Protein AF-A0A9E7PQW8-F1 (afdb_monomer)

Organism: NCBI:txid33865

Solvent-accessible surface area (backbone atoms only — not comparable to full-atom values): 3046 Å² total; per-residue (Å²): 100,82,45,47,46,69,40,62,82,38,50,42,36,32,29,28,76,85,82,63,50,75,48,73,38,86,40,51,82,45,50,38,65,59,37,95,87,75,65,45,45,50,32,29,61,67,63,76,75,84,126

Structure (mmCIF, N/CA/C/O backbone):
data_AF-A0A9E7PQW8-F1
#
_entry.id   AF-A0A9E7PQW8-F1
#
loop_
_atom_site.group_PDB
_atom_site.id
_atom_site.type_symbol
_atom_site.label_atom_id
_atom_site.label_alt_id
_atom_site.label_comp_id
_atom_site.label_asym_id
_atom_site.label_entity_id
_atom_site.label_seq_id
_atom_site.pdbx_PDB_ins_code
_atom_site.Cartn_x
_atom_site.Cartn_y
_atom_site.Cartn_z
_atom_site.occupancy
_atom_site.B_iso_or_equiv
_atom_site.auth_seq_id
_atom_site.auth_comp_id
_atom_site.auth_asym_id
_atom_site.auth_atom_id
_atom_site.pdbx_PDB_model_num
ATOM 1 N N . MET A 1 1 ? 11.908 -5.032 -1.349 1.00 75.12 1 MET A N 1
ATOM 2 C CA . MET A 1 1 ? 11.289 -6.311 -0.918 1.00 75.12 1 MET A CA 1
ATOM 3 C C . MET A 1 1 ? 9.788 -6.257 -1.206 1.00 75.12 1 MET A C 1
ATOM 5 O O . MET A 1 1 ? 9.255 -5.154 -1.307 1.00 75.12 1 MET A O 1
ATOM 9 N N . LYS A 1 2 ? 9.134 -7.402 -1.448 1.00 86.31 2 LYS A N 1
ATOM 10 C CA . LYS A 1 2 ? 7.690 -7.474 -1.752 1.00 86.31 2 LYS A CA 1
ATOM 11 C C . LYS A 1 2 ? 6.944 -7.779 -0.451 1.00 86.31 2 LYS A C 1
ATOM 13 O O . LYS A 1 2 ? 7.354 -8.701 0.241 1.00 86.31 2 LYS A O 1
ATOM 18 N N . HIS A 1 3 ? 5.878 -7.047 -0.160 1.00 90.75 3 HIS A N 1
ATOM 19 C CA . HIS A 1 3 ? 5.071 -7.189 1.051 1.00 90.75 3 HIS A CA 1
ATOM 20 C C . HIS A 1 3 ? 3.602 -7.398 0.699 1.00 90.75 3 HIS A C 1
ATOM 22 O O . HIS A 1 3 ? 3.157 -6.998 -0.385 1.00 90.75 3 HIS A O 1
ATOM 28 N N . SER A 1 4 ? 2.859 -8.014 1.617 1.00 91.44 4 SER A N 1
ATOM 29 C CA . SER A 1 4 ? 1.431 -8.279 1.444 1.00 91.44 4 SER A CA 1
ATOM 30 C C . SER A 1 4 ? 0.576 -7.534 2.469 1.00 91.44 4 SER A C 1
ATOM 32 O O . SER A 1 4 ? 1.033 -7.223 3.566 1.00 91.44 4 SER A O 1
ATOM 34 N N . THR A 1 5 ? -0.677 -7.252 2.116 1.00 90.19 5 THR A N 1
ATOM 35 C CA . THR A 1 5 ? -1.674 -6.693 3.042 1.00 90.19 5 THR A CA 1
ATOM 36 C C . THR A 1 5 ? -1.794 -7.542 4.308 1.00 90.19 5 THR A C 1
ATOM 38 O O . THR A 1 5 ? -1.813 -8.770 4.241 1.00 9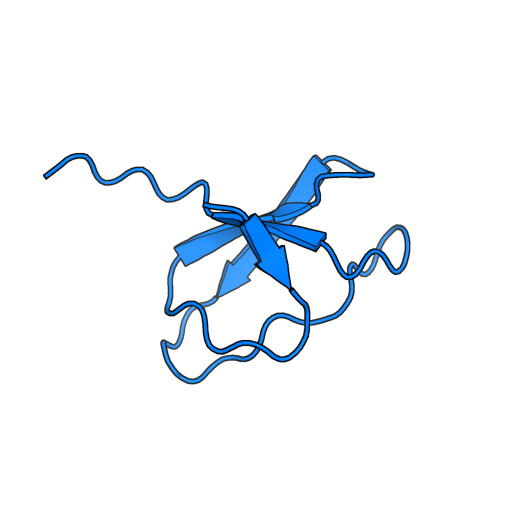0.19 5 THR A O 1
ATOM 41 N N . GLY A 1 6 ? -1.893 -6.882 5.462 1.00 87.00 6 GLY A N 1
ATOM 42 C CA . GLY A 1 6 ? -1.973 -7.515 6.779 1.00 87.00 6 GLY A CA 1
ATOM 43 C C . GLY A 1 6 ? -0.620 -7.771 7.450 1.00 87.00 6 GLY A C 1
ATOM 44 O O . GLY A 1 6 ? -0.602 -8.102 8.636 1.00 87.00 6 GLY A O 1
ATOM 45 N N . GLU A 1 7 ? 0.493 -7.582 6.738 1.00 85.81 7 GLU A N 1
ATOM 46 C CA . GLU A 1 7 ? 1.845 -7.727 7.280 1.00 85.81 7 GLU A CA 1
ATOM 47 C C . GLU A 1 7 ? 2.334 -6.417 7.917 1.00 85.81 7 GLU A C 1
ATOM 49 O O . GLU A 1 7 ? 2.100 -5.326 7.386 1.00 85.81 7 GLU A O 1
ATOM 54 N N . ALA A 1 8 ? 3.014 -6.529 9.060 1.00 83.62 8 ALA A N 1
ATOM 55 C CA . ALA A 1 8 ? 3.693 -5.415 9.716 1.00 83.62 8 ALA A CA 1
ATOM 56 C C . ALA A 1 8 ? 5.088 -5.252 9.096 1.00 83.62 8 ALA A C 1
ATOM 58 O O . ALA A 1 8 ? 6.075 -5.798 9.5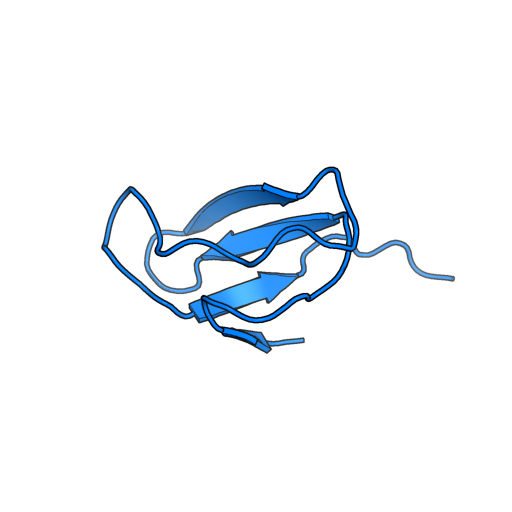81 1.00 83.62 8 ALA A O 1
ATOM 59 N N . ALA A 1 9 ? 5.157 -4.545 7.969 1.00 82.50 9 ALA A N 1
ATOM 60 C CA . ALA A 1 9 ? 6.400 -4.350 7.216 1.00 82.50 9 ALA A CA 1
ATOM 61 C C . ALA A 1 9 ? 7.304 -3.230 7.795 1.00 82.50 9 ALA A C 1
ATOM 63 O O . ALA A 1 9 ? 8.386 -2.935 7.268 1.00 82.50 9 ALA A O 1
ATOM 64 N N . GLY A 1 10 ? 6.867 -2.616 8.898 1.00 87.56 10 GLY A N 1
ATOM 65 C CA . GLY A 1 10 ? 7.514 -1.471 9.523 1.00 87.56 10 GLY A CA 1
ATOM 66 C C . GLY A 1 10 ? 7.121 -0.149 8.863 1.00 87.56 10 GLY A C 1
ATOM 67 O O . GLY A 1 10 ? 6.529 -0.124 7.776 1.00 87.56 10 GLY A O 1
ATOM 68 N N . LYS A 1 11 ? 7.508 0.966 9.479 1.00 90.00 11 LYS A N 1
ATOM 69 C CA . LYS A 1 11 ? 7.295 2.295 8.897 1.00 90.00 11 LYS A CA 1
ATOM 70 C C . LYS A 1 11 ? 8.045 2.450 7.571 1.00 90.00 11 LYS A C 1
ATOM 72 O O . LYS A 1 11 ? 9.062 1.787 7.321 1.00 90.00 11 LYS A O 1
ATOM 77 N N . GLY A 1 12 ? 7.521 3.315 6.714 1.00 90.19 12 GLY A N 1
ATOM 78 C CA . GLY A 1 12 ? 8.118 3.657 5.426 1.00 90.19 12 GLY A CA 1
ATOM 79 C C . GLY A 1 12 ? 7.101 3.751 4.296 1.00 90.19 12 GLY A C 1
ATOM 80 O O . GLY A 1 12 ? 5.889 3.622 4.487 1.00 90.19 12 GLY A O 1
ATOM 81 N N . ASN A 1 13 ? 7.616 3.983 3.093 1.00 91.81 13 ASN A N 1
ATOM 82 C CA . ASN A 1 13 ? 6.813 4.172 1.894 1.00 91.81 13 ASN A CA 1
ATOM 83 C C . ASN A 1 13 ? 6.606 2.842 1.173 1.00 91.81 13 ASN A C 1
ATOM 85 O O . ASN A 1 13 ? 7.564 2.116 0.893 1.00 91.81 13 ASN A O 1
ATOM 89 N N . TYR A 1 14 ? 5.357 2.555 0.821 1.00 92.25 14 TYR A N 1
ATOM 90 C CA . TYR A 1 14 ? 4.960 1.341 0.125 1.00 92.25 14 TYR A CA 1
ATOM 91 C C . TYR A 1 14 ? 4.234 1.686 -1.155 1.00 92.25 14 TYR A C 1
ATOM 93 O O . TYR A 1 14 ? 3.205 2.353 -1.147 1.00 92.25 14 TYR A O 1
ATOM 101 N N . ARG A 1 15 ? 4.752 1.175 -2.264 1.00 92.62 15 ARG A N 1
ATOM 102 C CA . ARG A 1 15 ? 4.183 1.346 -3.591 1.00 92.62 15 ARG A CA 1
ATOM 103 C C . ARG A 1 15 ? 3.451 0.088 -4.035 1.00 92.62 15 ARG A C 1
ATOM 105 O O . ARG A 1 15 ? 4.011 -1.006 -4.022 1.00 92.62 15 ARG A O 1
ATOM 112 N N . CYS A 1 16 ? 2.209 0.237 -4.466 1.00 93.94 16 CYS A N 1
ATOM 113 C CA . CYS A 1 16 ? 1.413 -0.826 -5.043 1.00 93.94 16 CYS A CA 1
ATOM 114 C C . CYS A 1 16 ? 2.017 -1.255 -6.379 1.00 93.94 16 CYS A C 1
ATOM 116 O O . CYS A 1 16 ? 2.304 -0.425 -7.243 1.00 93.94 16 CYS A O 1
ATOM 118 N N . ILE A 1 17 ? 2.160 -2.562 -6.581 1.00 92.19 17 ILE A N 1
ATOM 119 C CA . ILE A 1 17 ? 2.749 -3.087 -7.821 1.00 92.19 17 ILE A CA 1
ATOM 120 C C . ILE A 1 17 ? 1.797 -3.035 -9.018 1.00 92.19 17 ILE A C 1
ATOM 122 O O . ILE A 1 17 ? 2.251 -3.145 -10.151 1.00 92.19 17 ILE A O 1
ATOM 126 N N . LEU A 1 18 ? 0.488 -2.920 -8.765 1.00 92.94 18 LEU A N 1
ATOM 127 C CA . LEU A 1 18 ? -0.547 -2.966 -9.798 1.00 92.94 18 LEU A CA 1
ATOM 128 C C . LEU A 1 18 ? -0.856 -1.572 -10.349 1.00 92.94 18 LEU A C 1
ATOM 130 O O . LEU A 1 18 ? -0.733 -1.343 -11.546 1.00 92.94 18 LEU A O 1
ATOM 134 N N . CYS A 1 19 ? -1.222 -0.627 -9.482 1.00 93.94 19 CYS A N 1
ATOM 135 C CA . CYS A 1 19 ? -1.633 0.722 -9.889 1.00 93.94 19 CYS A CA 1
ATOM 136 C C . CYS A 1 19 ? -0.582 1.808 -9.614 1.00 93.94 19 CYS A C 1
ATOM 138 O O . CYS A 1 19 ? -0.839 2.976 -9.886 1.00 93.94 19 CYS A O 1
ATOM 140 N N . SER A 1 20 ? 0.588 1.447 -9.071 1.00 92.50 20 SER A N 1
ATOM 141 C CA . SER A 1 20 ? 1.631 2.390 -8.634 1.00 92.50 20 SER A CA 1
ATOM 142 C C . SER A 1 20 ? 1.253 3.331 -7.483 1.00 92.50 20 SER A C 1
ATOM 144 O O . SER A 1 20 ? 2.020 4.250 -7.215 1.00 92.50 20 SER A O 1
ATOM 146 N N . GLU A 1 21 ? 0.137 3.096 -6.785 1.00 93.56 21 GLU A N 1
ATOM 147 C CA . GLU A 1 21 ? -0.277 3.905 -5.629 1.00 93.56 21 GLU A CA 1
ATOM 148 C C . GLU A 1 21 ? 0.746 3.851 -4.492 1.00 93.56 21 GLU A C 1
ATOM 150 O O . GLU A 1 21 ? 1.300 2.784 -4.236 1.00 93.56 21 GLU A O 1
ATOM 155 N N . ILE A 1 22 ? 0.976 4.960 -3.789 1.00 91.94 22 ILE A N 1
ATOM 156 C CA . ILE A 1 22 ? 1.945 5.024 -2.685 1.00 91.94 22 ILE A CA 1
ATOM 157 C C . ILE A 1 22 ? 1.218 5.307 -1.374 1.00 91.94 22 ILE A C 1
ATOM 159 O O . ILE A 1 22 ? 0.534 6.3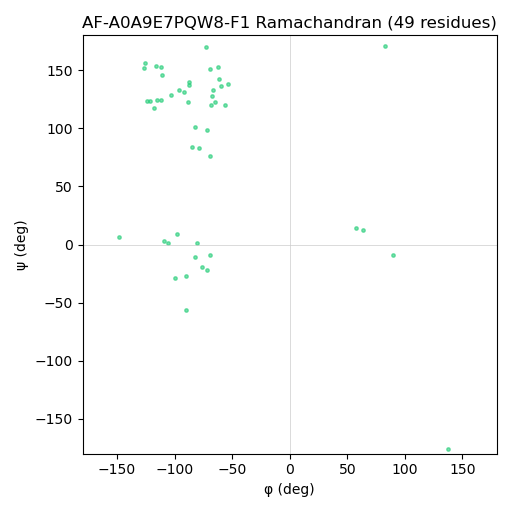17 -1.237 1.00 91.94 22 ILE A O 1
ATOM 163 N N . ILE A 1 23 ? 1.415 4.434 -0.390 1.00 91.12 23 ILE A N 1
ATOM 164 C CA . ILE A 1 23 ? 0.978 4.638 0.991 1.00 91.12 23 ILE A CA 1
ATOM 165 C C . ILE A 1 23 ? 2.194 4.813 1.897 1.00 91.12 23 ILE A C 1
ATOM 167 O O . ILE A 1 23 ? 3.282 4.308 1.613 1.00 91.12 23 ILE A O 1
ATOM 171 N N . ILE A 1 24 ? 2.007 5.538 2.992 1.00 91.31 24 ILE A N 1
ATOM 172 C CA . ILE A 1 24 ? 3.052 5.811 3.976 1.00 91.31 24 ILE A CA 1
ATOM 173 C C . ILE A 1 24 ? 2.584 5.202 5.288 1.00 91.31 24 ILE A C 1
ATOM 175 O O . ILE A 1 24 ? 1.564 5.639 5.818 1.00 91.31 24 ILE A O 1
ATOM 179 N N . LEU A 1 25 ? 3.328 4.221 5.795 1.00 91.06 25 LEU A N 1
ATOM 180 C CA . LEU A 1 25 ? 3.122 3.710 7.147 1.00 91.06 25 LEU A CA 1
ATOM 181 C C . LEU A 1 25 ? 3.965 4.547 8.099 1.00 91.06 25 LEU A C 1
ATOM 183 O O . LEU A 1 25 ? 5.183 4.667 7.913 1.00 91.06 25 LEU A O 1
ATOM 187 N N . LYS A 1 26 ? 3.317 5.151 9.093 1.00 87.25 26 LYS A N 1
ATOM 188 C CA . LYS A 1 26 ? 3.997 6.003 10.082 1.00 87.25 26 LYS A CA 1
ATOM 189 C C . LYS A 1 26 ? 4.468 5.195 11.281 1.00 87.25 26 LYS A C 1
ATOM 191 O O . LYS A 1 26 ? 5.448 5.572 11.922 1.00 87.25 26 LYS A O 1
ATOM 196 N N . GLU A 1 27 ? 3.7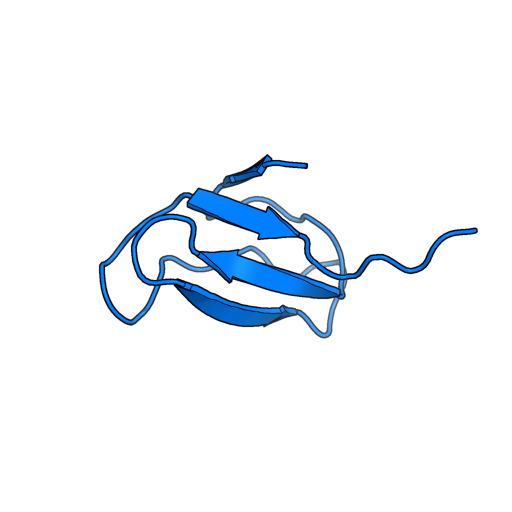84 4.093 11.559 1.00 86.50 27 GLU A N 1
ATOM 197 C CA . GLU A 1 27 ? 4.061 3.224 12.692 1.00 86.50 27 GLU A CA 1
ATOM 198 C C . GLU A 1 27 ? 4.617 1.877 12.228 1.00 86.50 27 GLU A C 1
ATOM 200 O O . GLU A 1 27 ? 4.219 1.331 11.202 1.00 86.50 27 GLU A O 1
ATOM 205 N N . ASP A 1 28 ? 5.524 1.300 13.014 1.00 84.50 28 ASP A N 1
ATOM 206 C CA . ASP A 1 28 ? 6.058 -0.032 12.723 1.00 84.50 28 ASP A CA 1
ATOM 207 C C . ASP A 1 28 ? 5.031 -1.151 12.981 1.00 84.50 28 ASP A C 1
ATOM 209 O O . ASP A 1 28 ? 5.107 -2.227 12.388 1.00 84.50 28 ASP A O 1
ATOM 213 N N . SER A 1 29 ? 4.032 -0.865 13.822 1.00 86.38 29 SER A N 1
ATOM 214 C CA . SER A 1 29 ? 2.887 -1.735 14.116 1.00 86.38 29 SER A CA 1
ATOM 215 C C . SER A 1 29 ? 1.769 -1.645 13.070 1.00 86.38 29 SER A C 1
ATOM 217 O O . SER A 1 29 ? 0.824 -2.439 13.113 1.00 86.38 29 SER A O 1
ATOM 219 N N . GLU A 1 30 ? 1.833 -0.668 12.160 1.00 86.69 30 GLU A N 1
ATOM 220 C CA . GLU A 1 30 ? 0.812 -0.473 11.135 1.00 86.69 30 GLU A CA 1
ATOM 221 C C . GLU A 1 30 ? 0.844 -1.647 10.147 1.00 86.69 30 GLU A C 1
ATOM 223 O O . GLU A 1 30 ? 1.886 -2.016 9.599 1.00 86.69 30 GLU A O 1
ATOM 228 N N . LYS A 1 31 ? -0.319 -2.260 9.920 1.00 91.31 31 LYS A N 1
ATOM 229 C CA . LYS A 1 31 ? -0.456 -3.344 8.945 1.00 91.31 31 LYS A CA 1
ATOM 230 C C . LYS A 1 31 ? -0.756 -2.750 7.586 1.00 91.31 31 LYS A C 1
ATOM 232 O O . LYS A 1 31 ? -1.629 -1.892 7.476 1.00 91.31 31 LYS A O 1
ATOM 237 N N . LEU A 1 32 ? -0.106 -3.269 6.548 1.00 91.31 32 LEU A N 1
ATOM 238 C CA . LEU A 1 32 ? -0.381 -2.845 5.178 1.00 91.31 32 LEU A CA 1
ATOM 239 C C . LEU A 1 32 ? -1.871 -3.033 4.850 1.00 91.31 32 LEU A C 1
ATOM 241 O O . LEU A 1 32 ? -2.340 -4.171 4.903 1.00 91.31 32 LEU A O 1
ATOM 245 N N . PRO A 1 33 ? -2.623 -1.977 4.499 1.00 92.12 33 PRO A N 1
ATOM 246 C CA . PRO A 1 33 ? -3.993 -2.113 4.021 1.00 92.12 33 PRO A CA 1
ATOM 247 C C . PRO A 1 33 ? -4.034 -2.684 2.594 1.00 92.12 33 PRO A C 1
ATOM 249 O O . PRO A 1 33 ? -3.009 -2.847 1.922 1.00 92.12 33 PRO A O 1
ATOM 252 N N . ALA A 1 34 ? -5.229 -3.043 2.124 1.00 93.12 34 ALA A N 1
ATOM 253 C CA . ALA A 1 34 ? -5.449 -3.290 0.700 1.00 93.12 34 ALA A CA 1
ATOM 254 C C . ALA A 1 34 ? -5.361 -1.961 -0.064 1.00 93.12 34 ALA A C 1
ATOM 256 O O . ALA A 1 34 ? -5.634 -0.893 0.489 1.00 93.12 34 ALA A O 1
ATOM 257 N N . CYS A 1 35 ? -4.943 -2.005 -1.327 1.00 93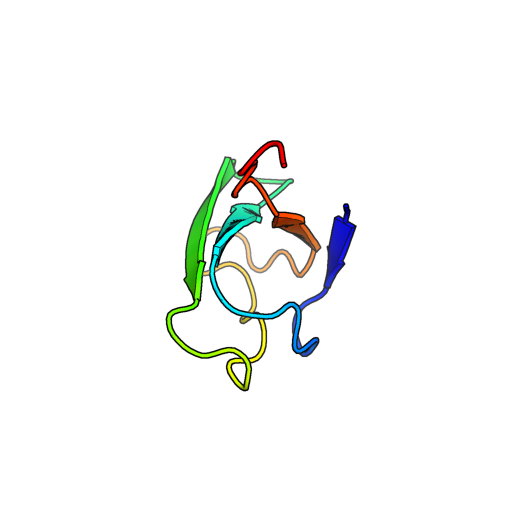.50 35 CYS A N 1
ATOM 258 C CA . CYS A 1 35 ? -4.786 -0.794 -2.121 1.00 93.50 35 CYS A CA 1
ATOM 259 C C . CYS A 1 35 ? -6.143 -0.104 -2.353 1.00 93.50 35 CYS A C 1
ATOM 261 O O . CYS A 1 35 ? -7.004 -0.702 -2.993 1.00 93.50 35 CYS A O 1
ATOM 263 N N . PRO A 1 36 ? -6.322 1.173 -1.966 1.00 91.75 36 PRO A N 1
ATOM 264 C CA . PRO A 1 36 ? -7.607 1.870 -2.096 1.00 91.75 36 PRO A CA 1
ATOM 265 C C . PRO A 1 36 ? -8.012 2.173 -3.550 1.00 91.75 36 PRO A C 1
ATOM 267 O O . PRO A 1 36 ? -9.115 2.647 -3.801 1.00 91.75 36 PRO A O 1
ATOM 270 N N . ARG A 1 37 ? -7.114 1.949 -4.519 1.00 93.44 37 ARG A N 1
ATOM 271 C CA . ARG A 1 37 ? -7.344 2.226 -5.947 1.00 93.44 37 ARG A CA 1
ATOM 272 C C . ARG A 1 37 ? -7.723 0.995 -6.762 1.00 93.44 37 ARG A C 1
ATOM 274 O O . ARG A 1 37 ? -8.323 1.144 -7.819 1.00 93.44 37 ARG A O 1
ATOM 281 N N . CYS A 1 38 ? -7.268 -0.186 -6.354 1.00 93.69 38 CYS A N 1
ATOM 282 C CA . CYS A 1 38 ? -7.372 -1.403 -7.166 1.00 93.69 38 CYS A CA 1
ATOM 283 C C . CYS A 1 38 ? -7.530 -2.688 -6.346 1.00 93.69 38 CYS A C 1
ATOM 285 O O . CYS A 1 38 ? -7.415 -3.772 -6.912 1.00 93.69 38 CYS A O 1
ATOM 287 N N . ASP A 1 39 ? -7.684 -2.575 -5.024 1.00 92.81 39 ASP A N 1
ATOM 288 C CA . ASP A 1 39 ? -7.821 -3.689 -4.075 1.00 92.81 39 ASP A CA 1
ATOM 289 C C . ASP A 1 39 ? -6.663 -4.702 -4.088 1.00 92.81 39 ASP A C 1
ATOM 291 O O . ASP A 1 39 ? -6.727 -5.779 -3.498 1.00 92.81 39 ASP A O 1
ATOM 295 N N . SER A 1 40 ? -5.544 -4.341 -4.718 1.00 92.81 40 SER A N 1
ATOM 296 C CA . SER A 1 40 ? -4.315 -5.123 -4.683 1.00 92.81 40 SER A CA 1
ATOM 297 C C . SER A 1 40 ? -3.818 -5.291 -3.256 1.00 92.81 40 SER A C 1
ATOM 299 O O . SER A 1 40 ? -3.705 -4.324 -2.501 1.00 92.81 40 SER A O 1
ATOM 301 N N . THR A 1 41 ? -3.398 -6.509 -2.937 1.00 93.62 41 THR A N 1
ATOM 302 C CA . THR A 1 41 ? -2.759 -6.836 -1.665 1.00 93.62 41 THR A CA 1
ATOM 303 C C . THR A 1 41 ? -1.240 -6.869 -1.745 1.00 93.62 41 THR A C 1
ATOM 305 O O . THR A 1 41 ? -0.594 -7.313 -0.805 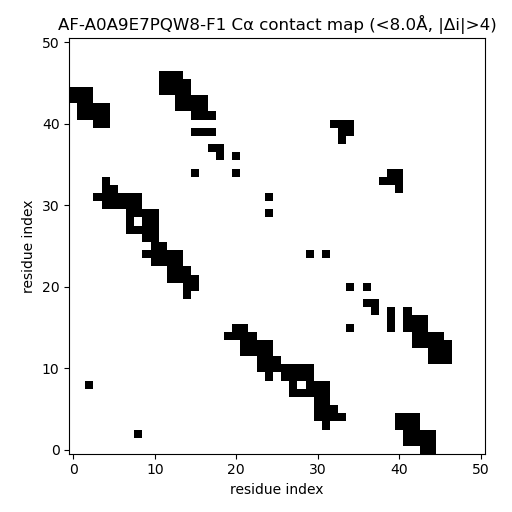1.00 93.62 41 THR A O 1
ATOM 308 N N . LYS A 1 42 ? -0.651 -6.436 -2.868 1.00 93.19 42 LYS A N 1
ATOM 309 C CA . LYS A 1 42 ? 0.791 -6.524 -3.123 1.00 93.19 42 LYS A CA 1
ATOM 310 C C . LYS A 1 42 ? 1.450 -5.149 -3.149 1.00 93.19 42 LYS A C 1
ATOM 312 O O . LYS A 1 42 ? 1.117 -4.298 -3.983 1.00 93.19 42 LYS A O 1
ATOM 317 N N . TRP A 1 43 ? 2.459 -5.000 -2.300 1.00 93.25 43 TRP A N 1
ATOM 318 C CA . TRP A 1 43 ? 3.196 -3.764 -2.063 1.00 93.25 43 TRP A CA 1
ATOM 319 C C . TRP A 1 43 ? 4.707 -3.968 -2.224 1.00 93.25 43 TRP A C 1
ATOM 321 O O . TRP A 1 43 ? 5.239 -5.056 -2.009 1.00 93.25 43 TRP A O 1
ATOM 331 N N . ILE A 1 44 ? 5.419 -2.911 -2.598 1.00 92.06 44 ILE A N 1
ATOM 332 C CA . ILE A 1 44 ? 6.881 -2.841 -2.625 1.00 92.06 44 ILE A CA 1
ATOM 333 C C . ILE A 1 44 ? 7.294 -1.702 -1.709 1.00 92.06 44 ILE A C 1
ATOM 335 O O . ILE A 1 44 ? 6.882 -0.567 -1.927 1.00 92.06 44 ILE A O 1
ATOM 339 N N . LYS A 1 45 ? 8.128 -1.992 -0.710 1.00 90.31 45 LYS A N 1
ATOM 34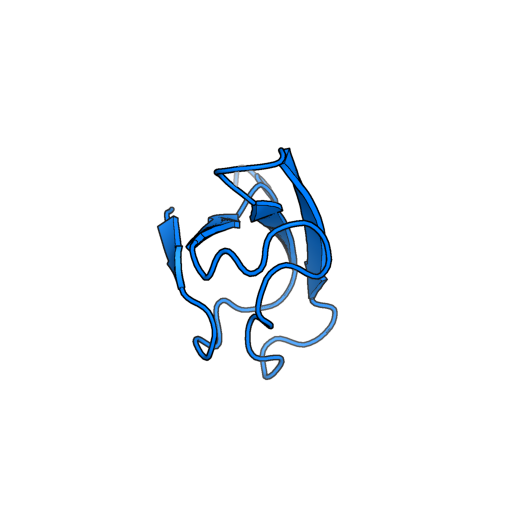0 C CA . LYS A 1 45 ? 8.734 -0.941 0.109 1.00 90.31 45 LYS A CA 1
ATOM 34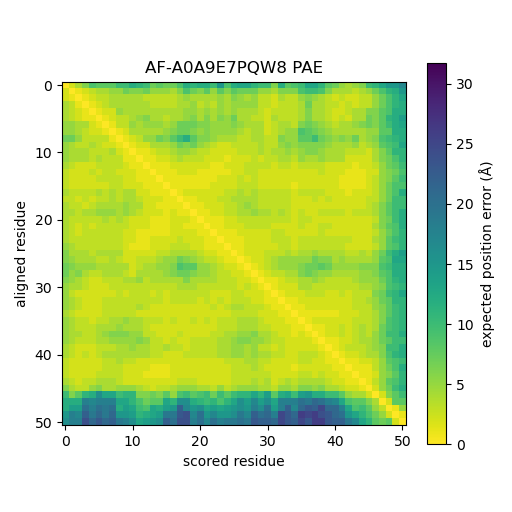1 C C . LYS A 1 45 ? 9.726 -0.156 -0.755 1.00 90.31 45 LYS A C 1
ATOM 343 O O . LYS A 1 45 ? 10.639 -0.758 -1.324 1.00 90.31 45 LYS A O 1
ATOM 348 N N . THR A 1 46 ? 9.499 1.147 -0.897 1.00 87.75 46 THR A N 1
ATOM 349 C CA . THR A 1 46 ? 10.325 2.087 -1.677 1.00 87.75 46 THR A CA 1
ATOM 350 C C . THR A 1 46 ? 11.107 3.053 -0.797 1.00 87.75 46 THR A C 1
ATOM 352 O O . THR A 1 46 ? 11.782 3.930 -1.325 1.00 87.75 46 THR A O 1
ATOM 355 N N . ASP A 1 47 ? 11.006 2.912 0.525 1.00 77.25 47 ASP A N 1
ATOM 356 C CA . ASP A 1 47 ? 11.904 3.563 1.474 1.00 77.25 47 ASP A CA 1
ATOM 357 C C . ASP A 1 47 ? 13.297 2.933 1.346 1.00 77.25 47 ASP A C 1
ATOM 359 O O . ASP A 1 47 ? 13.689 2.034 2.086 1.00 77.25 47 ASP A O 1
ATOM 363 N N . SER A 1 48 ? 14.000 3.321 0.287 1.00 56.47 48 SER A N 1
ATOM 364 C CA . SER A 1 48 ? 15.425 3.089 0.141 1.00 56.47 48 SER A CA 1
ATOM 365 C C . SER A 1 48 ? 16.116 4.150 0.986 1.00 56.47 48 SER A C 1
ATOM 367 O O . SER A 1 48 ? 16.504 5.188 0.456 1.00 56.47 48 SER A O 1
ATOM 369 N N . ASN A 1 49 ? 16.245 3.919 2.291 1.00 52.31 49 ASN A N 1
ATOM 370 C CA . ASN A 1 49 ? 17.393 4.461 3.001 1.00 52.31 49 ASN A CA 1
ATOM 371 C C . ASN A 1 49 ? 18.544 3.472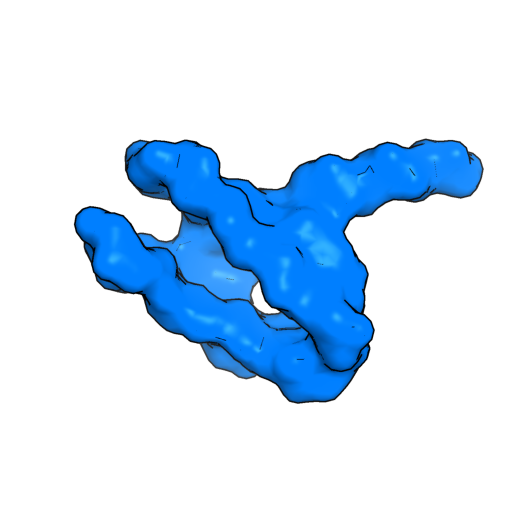 2.755 1.00 52.31 49 ASN A C 1
ATOM 373 O O . ASN A 1 49 ? 18.510 2.376 3.320 1.00 52.31 49 ASN A O 1
ATOM 377 N N . PRO A 1 50 ? 19.485 3.760 1.836 1.00 53.28 50 PRO A N 1
ATOM 378 C CA . PRO A 1 50 ? 20.690 2.960 1.713 1.00 53.28 50 PRO A CA 1
ATOM 379 C C . PRO A 1 50 ? 21.559 3.273 2.935 1.00 53.28 50 PRO A C 1
ATOM 381 O O . PRO A 1 50 ? 22.202 4.318 2.975 1.00 53.28 50 PRO A O 1
ATOM 384 N N . GLU A 1 51 ? 21.519 2.420 3.957 1.00 47.12 51 GLU A N 1
ATOM 385 C CA . GLU A 1 51 ? 22.642 2.332 4.902 1.00 47.12 51 GLU A CA 1
ATOM 386 C C . GLU A 1 51 ? 23.833 1.647 4.224 1.00 47.12 51 GLU A C 1
ATOM 388 O O . GLU A 1 51 ? 23.612 0.619 3.537 1.00 47.12 51 GLU A O 1
#

Foldseek 3Di:
DKAFFQDLPAFAWKAAPPPRDIDTDPGSRDGHHQDPPPRHGIIDGPPPPPD

Secondary structure (DSSP, 8-state):
-EEETT----SEEEEETTT--EEEE-STTPPPPPPTTT---EEEE------

Mean predicted aligned error: 4.7 Å

Nearest PDB structures (foldseek):
  8rbo-assembly1_P  TM=7.056E-01  e=4.843E-01  Pyrococcus furiosus DSM 3638
  8oki-assembly1_P  TM=7.072E-01  e=4.843E-01  Pyrococcus furiosus DSM 3638
  9bct-assembly1_P  TM=6.559E-01  e=4.843E-01  Thermococcus kodakarensis
  9bcu-assembly1_P  TM=6.750E-01  e=7.247E-01  Thermococcus kodakarensis
  8xxa-assembly1_A  TM=5.044E-01  e=3.883E+00  Rhodothermus marinus JCM 9785

InterPro domains:
  IPR009912 Zinc-ribbon containing domain [PF07295] (4-44)

Radius of gyration: 9.97 Å; Cα contacts (8 Å, |Δi|>4): 104; chains: 1; bounding box: 30×14×24 Å

pLDDT: mean 86.97, std 10.91, range [47.12, 93.94]

Sequence (51 aa):
MKHSTGEAAGKGNYRCILCSEIIILKEDSEKLPACPRCDSTKWIKTDSNPE